Protein AF-A0A846MVL8-F1 (afdb_monomer)

Solvent-accessible surface area (backbone atoms only — not comparable to full-atom values): 6106 Å² total; per-residue (Å²): 111,70,66,59,52,31,61,64,68,64,49,83,48,74,65,46,53,50,50,51,50,50,42,42,52,52,30,52,62,58,46,47,56,54,56,55,50,47,55,54,18,62,74,66,74,42,65,82,68,60,71,67,60,37,52,52,48,40,52,55,33,50,56,51,34,54,50,16,58,73,51,44,67,84,17,42,45,60,32,60,37,33,58,58,48,44,56,54,31,52,54,43,52,52,47,48,52,52,50,55,53,50,58,57,70,70,52,74,79,87,127

Foldseek 3Di:
DVVVVCVLLVPPDPVSVVVVVVLLVVLVVVLVVLVVQVVVCVVVVARPDDLVVLVCQLVVLVVLLVVLVVVRSPSVSVNVSSVSSNVSSVVRNVRVVVVVVVVVVPDPPDD

Secondary structure (DSSP, 8-state):
-HHHHHHHTT--SHHHHHHHHHHHHHHHHHHHHHHHHHHHHHHHTS--S-HHHHHHHHHHHHHHHHHHHHTGGGGHHHHHHHHHHHHHHHHHHHHHHHHHHHHHHHSPPP-

pLDDT: mean 87.89, std 5.92, range [61.38, 96.06]

InterPro domains:
  IPR011499 Lipid A biosynthesis, N-terminal [PF07578] (22-94)
  IPR011499 Lipid A biosynthesis, N-terminal [SM01259] (22-95)

Organism: NCBI:txid189966

Radius of gyration: 19.52 Å; Cα contacts (8 Å, |Δi|>4): 71; chains: 1; bounding box: 36×24×69 Å

Structure (mmCIF, N/CA/C/O backbone):
data_AF-A0A846MVL8-F1
#
_entry.id   AF-A0A846MVL8-F1
#
loop_
_atom_site.group_PDB
_atom_site.id
_atom_site.type_symbol
_atom_site.label_atom_id
_atom_site.label_alt_id
_atom_site.label_comp_id
_atom_site.label_asym_id
_atom_site.label_entity_id
_atom_site.label_seq_id
_atom_site.pdbx_PDB_ins_code
_atom_site.Cartn_x
_atom_site.Cartn_y
_atom_site.Cartn_z
_atom_site.occupancy
_atom_site.B_iso_or_equiv
_atom_site.auth_seq_id
_atom_site.auth_comp_id
_atom_site.auth_asym_id
_atom_site.auth_atom_id
_atom_site.pdbx_PDB_model_num
ATOM 1 N N . MET A 1 1 ? 12.694 14.202 -25.055 1.00 68.62 1 MET A N 1
ATOM 2 C CA . MET A 1 1 ? 11.724 14.018 -23.947 1.00 68.62 1 MET A CA 1
ATOM 3 C C . MET A 1 1 ? 11.137 12.609 -23.970 1.00 68.62 1 MET A C 1
ATOM 5 O O . MET A 1 1 ? 11.269 11.915 -22.973 1.00 68.62 1 MET A O 1
ATOM 9 N N . LEU A 1 2 ? 10.571 12.152 -25.096 1.00 75.75 2 LEU A N 1
ATOM 10 C CA . LEU A 1 2 ? 10.043 10.783 -25.232 1.00 75.75 2 LEU A CA 1
ATOM 11 C C . LEU A 1 2 ? 11.127 9.694 -25.116 1.00 75.75 2 LEU A C 1
ATOM 13 O O . LEU A 1 2 ? 10.899 8.688 -24.455 1.00 75.75 2 LEU A O 1
ATOM 17 N N . ASP A 1 3 ? 12.331 9.929 -25.643 1.00 78.62 3 ASP A N 1
ATOM 18 C CA . ASP A 1 3 ? 13.427 8.943 -25.568 1.00 78.62 3 ASP A CA 1
ATOM 19 C C . ASP A 1 3 ? 13.976 8.758 -24.146 1.00 78.62 3 ASP A C 1
ATOM 21 O O . ASP A 1 3 ? 14.298 7.648 -23.735 1.00 78.62 3 ASP A O 1
ATOM 25 N N . GLN A 1 4 ? 14.020 9.841 -23.361 1.00 79.62 4 GLN A N 1
ATOM 26 C CA . GLN A 1 4 ? 14.405 9.790 -21.945 1.00 79.62 4 GLN A CA 1
ATOM 27 C C . GLN A 1 4 ? 13.377 9.012 -21.122 1.00 79.62 4 GLN A C 1
ATOM 29 O O . GLN A 1 4 ? 13.748 8.249 -20.236 1.00 79.62 4 GLN A O 1
ATOM 34 N N . PHE A 1 5 ? 12.090 9.175 -21.435 1.00 78.69 5 PHE A N 1
ATOM 35 C CA . PHE A 1 5 ? 11.018 8.403 -20.818 1.00 78.69 5 PHE A CA 1
ATOM 36 C C . PHE A 1 5 ? 11.133 6.913 -21.171 1.00 78.69 5 PHE A C 1
ATOM 38 O O . PHE A 1 5 ? 11.080 6.067 -20.282 1.00 78.69 5 PHE A O 1
ATOM 45 N N . ALA A 1 6 ? 11.357 6.586 -22.447 1.00 80.88 6 ALA A N 1
ATOM 46 C CA . ALA A 1 6 ? 11.536 5.206 -22.887 1.00 80.88 6 ALA A CA 1
ATOM 47 C C . ALA A 1 6 ? 12.755 4.543 -22.226 1.00 80.88 6 ALA A C 1
ATOM 49 O O . ALA A 1 6 ? 12.637 3.434 -21.713 1.00 80.88 6 ALA A O 1
ATOM 50 N N . GLN A 1 7 ? 13.894 5.238 -22.144 1.00 79.38 7 GLN A N 1
ATOM 51 C CA . GLN A 1 7 ? 15.076 4.745 -21.431 1.00 79.38 7 GLN A CA 1
ATOM 52 C C . GLN A 1 7 ? 14.838 4.575 -19.928 1.00 79.38 7 GLN A C 1
ATOM 54 O O . GLN A 1 7 ? 15.276 3.581 -19.356 1.00 79.38 7 GLN A O 1
ATOM 59 N N . PHE A 1 8 ? 14.132 5.509 -19.288 1.00 79.56 8 PHE A N 1
ATOM 60 C CA . PHE A 1 8 ? 13.817 5.433 -17.860 1.00 79.56 8 PHE A CA 1
ATOM 61 C C . PHE A 1 8 ? 12.967 4.202 -17.520 1.00 79.56 8 PHE A C 1
ATOM 63 O O . PHE A 1 8 ? 13.217 3.529 -16.523 1.00 79.56 8 PHE A O 1
ATOM 70 N N . PHE A 1 9 ? 11.994 3.878 -18.374 1.00 79.38 9 PHE A N 1
ATOM 71 C CA . PHE A 1 9 ? 11.132 2.707 -18.215 1.00 79.38 9 PHE A CA 1
ATOM 72 C C . PHE A 1 9 ? 11.696 1.422 -18.842 1.00 79.38 9 PHE A C 1
ATOM 74 O O . PHE A 1 9 ? 11.024 0.394 -18.795 1.00 79.38 9 PHE A O 1
ATOM 81 N N . GLY A 1 10 ? 12.900 1.456 -19.425 1.00 78.75 10 GLY A N 1
ATOM 82 C CA . GLY A 1 10 ? 13.483 0.302 -20.118 1.00 78.75 10 GLY A CA 1
ATOM 83 C C . GLY A 1 10 ? 12.626 -0.193 -21.289 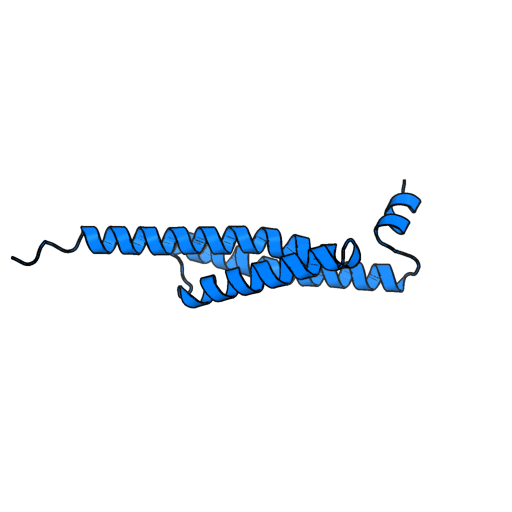1.00 78.75 10 GLY A C 1
ATOM 84 O O . GLY A 1 10 ? 12.583 -1.388 -21.566 1.00 78.75 10 GLY A O 1
ATOM 85 N N . LEU A 1 11 ? 11.897 0.710 -21.948 1.00 83.88 11 LEU A N 1
ATOM 86 C CA . LEU A 1 11 ? 11.025 0.395 -23.075 1.00 83.88 11 LEU A CA 1
ATOM 87 C C . LEU A 1 11 ? 11.878 0.256 -24.338 1.00 83.88 11 LEU A C 1
ATOM 89 O O . LEU A 1 11 ? 12.142 1.236 -25.034 1.00 83.88 11 LEU A O 1
ATOM 93 N N . HIS A 1 12 ? 12.323 -0.966 -24.618 1.00 84.12 12 HIS A N 1
ATOM 94 C CA . HIS A 1 12 ? 13.152 -1.284 -25.783 1.00 84.12 12 HIS A CA 1
ATOM 95 C C . HIS A 1 12 ? 12.345 -1.936 -26.911 1.00 84.12 12 HIS A C 1
ATOM 97 O O . HIS A 1 12 ? 12.789 -1.978 -28.058 1.00 84.12 12 HIS A O 1
ATOM 103 N N . SER A 1 13 ? 11.150 -2.433 -26.594 1.00 88.31 13 SER A N 1
ATOM 104 C CA . SER A 1 13 ? 10.280 -3.158 -27.508 1.00 88.31 13 SER A CA 1
ATOM 105 C C . SER A 1 13 ? 8.797 -2.869 -27.248 1.00 88.31 13 SER A C 1
ATOM 107 O O . SER A 1 13 ? 8.397 -2.411 -26.176 1.00 88.31 13 SER A O 1
ATOM 109 N N . GLY A 1 14 ? 7.942 -3.205 -28.220 1.00 87.50 14 GLY A N 1
ATOM 110 C CA . GLY A 1 14 ? 6.488 -3.165 -28.025 1.00 87.50 14 GLY A CA 1
ATOM 111 C C . GLY A 1 14 ? 5.993 -4.130 -26.937 1.00 87.50 14 GLY A C 1
ATOM 112 O O . GLY A 1 14 ? 4.965 -3.874 -26.313 1.00 87.50 14 GLY A O 1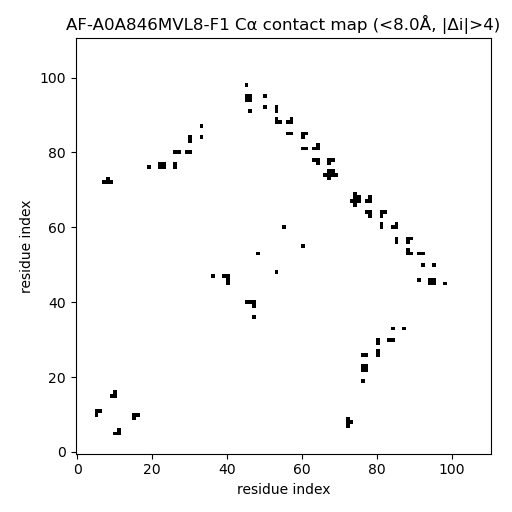
ATOM 113 N N . ALA A 1 15 ? 6.739 -5.207 -26.663 1.00 89.00 15 ALA A N 1
ATOM 114 C CA . ALA A 1 15 ? 6.422 -6.137 -25.584 1.00 89.00 15 ALA A CA 1
ATOM 115 C C . ALA A 1 15 ? 6.571 -5.476 -24.204 1.00 89.00 15 ALA A C 1
ATOM 117 O O . ALA A 1 15 ? 5.732 -5.697 -23.333 1.00 89.00 15 ALA A O 1
ATOM 118 N N . ASP A 1 16 ? 7.572 -4.611 -24.021 1.00 86.25 16 ASP A N 1
ATOM 119 C CA . ASP A 1 16 ? 7.790 -3.899 -22.755 1.00 86.25 16 ASP A CA 1
ATOM 120 C C . ASP A 1 16 ? 6.631 -2.941 -22.451 1.00 86.25 16 ASP A C 1
ATOM 122 O O . ASP A 1 16 ? 6.137 -2.882 -21.325 1.00 86.25 16 ASP A O 1
ATOM 126 N N . VAL A 1 17 ? 6.119 -2.253 -23.479 1.00 87.75 17 VAL A N 1
ATOM 127 C CA . VAL A 1 17 ? 4.943 -1.374 -23.363 1.00 87.75 17 VAL A CA 1
ATOM 128 C C . VAL A 1 17 ? 3.693 -2.169 -22.975 1.00 87.75 17 VAL A C 1
ATOM 130 O O . VAL A 1 17 ? 2.909 -1.727 -22.128 1.00 87.75 17 VAL A O 1
ATOM 133 N N . LEU A 1 18 ? 3.510 -3.356 -23.562 1.00 91.75 18 LEU A N 1
ATOM 134 C CA . LEU A 1 18 ? 2.398 -4.246 -23.237 1.00 91.75 18 LEU A CA 1
ATOM 135 C C . LEU A 1 18 ? 2.461 -4.701 -21.772 1.00 91.75 18 LEU A C 1
ATOM 137 O O . LEU A 1 18 ? 1.469 -4.577 -21.054 1.00 91.75 18 LEU A O 1
ATOM 141 N N . TRP A 1 19 ? 3.620 -5.169 -21.303 1.00 88.19 19 TRP A N 1
ATOM 142 C CA . TRP A 1 19 ? 3.795 -5.611 -19.917 1.00 88.19 19 TRP A CA 1
ATOM 143 C C . TRP A 1 19 ? 3.661 -4.473 -18.908 1.00 88.19 19 TRP A C 1
ATOM 145 O O . TRP A 1 19 ? 3.027 -4.661 -17.869 1.00 88.19 19 TRP A O 1
ATOM 155 N N . LEU A 1 20 ? 4.170 -3.280 -19.226 1.00 87.12 20 LEU A N 1
ATOM 156 C CA . LEU A 1 20 ? 3.986 -2.093 -18.392 1.00 87.12 20 LEU A CA 1
ATOM 157 C C . LEU A 1 20 ? 2.494 -1.742 -18.257 1.00 87.12 20 LEU A C 1
ATOM 159 O O . LEU A 1 20 ? 2.005 -1.508 -17.151 1.00 87.12 20 LEU A O 1
ATOM 163 N N . THR A 1 21 ? 1.754 -1.782 -19.368 1.00 89.94 21 THR A N 1
ATOM 164 C CA . THR A 1 21 ? 0.304 -1.532 -19.400 1.00 89.94 21 THR A CA 1
ATOM 165 C C . THR A 1 21 ? -0.464 -2.574 -18.590 1.00 89.94 21 THR A C 1
ATOM 167 O O . THR A 1 21 ? -1.324 -2.215 -17.787 1.00 89.94 21 THR A O 1
ATOM 170 N N . ILE A 1 22 ? -0.129 -3.860 -18.740 1.00 92.38 22 ILE A N 1
ATOM 171 C CA . ILE A 1 22 ? -0.717 -4.946 -17.944 1.00 92.38 22 ILE A CA 1
ATOM 172 C C . ILE A 1 22 ? -0.412 -4.747 -16.454 1.00 92.38 22 ILE A C 1
ATOM 174 O O . ILE A 1 22 ? -1.313 -4.888 -15.628 1.00 92.38 22 ILE A O 1
ATOM 178 N N . GLY A 1 23 ? 0.821 -4.373 -16.100 1.00 89.19 23 GLY A N 1
ATOM 179 C CA . GLY A 1 23 ? 1.229 -4.112 -14.719 1.00 89.19 23 GLY A CA 1
ATOM 180 C C . GLY A 1 23 ? 0.424 -2.985 -14.072 1.00 89.19 23 GLY A C 1
ATOM 181 O O . GLY A 1 23 ? -0.117 -3.159 -12.978 1.00 89.19 23 GLY A O 1
ATOM 182 N N . PHE A 1 24 ? 0.277 -1.853 -14.766 1.00 90.56 24 PHE A N 1
ATOM 183 C CA . PHE A 1 24 ? -0.538 -0.734 -14.287 1.00 90.56 24 PHE A CA 1
ATOM 184 C C . PHE A 1 24 ? -2.034 -1.056 -14.258 1.00 90.56 24 PHE A C 1
ATOM 186 O O . PHE A 1 24 ? -2.703 -0.718 -13.283 1.00 90.56 24 PHE A O 1
ATOM 193 N N . GLY A 1 25 ? -2.562 -1.744 -15.273 1.00 94.81 25 GLY A N 1
ATOM 194 C CA . GLY A 1 25 ? -3.963 -2.169 -15.308 1.00 94.81 25 GLY A CA 1
ATOM 195 C C . GLY A 1 25 ? -4.300 -3.143 -14.177 1.00 94.81 25 GLY A C 1
ATOM 196 O O . GLY A 1 25 ? -5.303 -2.975 -13.480 1.00 94.81 25 GLY A O 1
ATOM 197 N N . GLY A 1 26 ? -3.417 -4.113 -13.930 1.00 91.94 26 GLY A N 1
ATOM 198 C CA . GLY A 1 26 ? -3.507 -5.021 -12.793 1.00 91.94 26 GLY A CA 1
ATOM 199 C C . GLY A 1 26 ? -3.496 -4.266 -11.468 1.00 91.94 26 GLY A C 1
ATOM 200 O O . GLY A 1 26 ? -4.354 -4.509 -10.622 1.00 91.94 26 GLY A O 1
ATOM 201 N N . GLN A 1 27 ? -2.591 -3.299 -11.301 1.00 90.94 27 GLN A N 1
ATOM 202 C CA . GLN A 1 27 ? -2.524 -2.506 -10.074 1.00 90.94 27 GLN A CA 1
ATOM 203 C C . GLN A 1 27 ? -3.724 -1.592 -9.864 1.00 90.94 27 GLN A C 1
ATOM 205 O O . GLN A 1 27 ? -4.227 -1.503 -8.747 1.00 90.94 27 GLN A O 1
ATOM 210 N N . PHE A 1 28 ? -4.261 -0.994 -10.924 1.00 92.31 28 PHE A N 1
ATOM 211 C CA . PHE A 1 28 ? -5.503 -0.232 -10.850 1.00 92.31 28 PHE A CA 1
ATOM 212 C C . PHE A 1 28 ? -6.673 -1.104 -10.375 1.00 92.31 28 PHE A C 1
ATOM 214 O O . PHE A 1 28 ? -7.377 -0.752 -9.424 1.00 92.31 28 PHE A O 1
ATOM 221 N N . LEU A 1 29 ? -6.847 -2.284 -10.979 1.00 94.12 29 LEU A N 1
ATOM 222 C CA . LEU A 1 29 ? -7.889 -3.219 -10.565 1.00 94.12 29 LEU A CA 1
ATOM 223 C C . LEU A 1 29 ? -7.658 -3.713 -9.132 1.00 94.12 29 LEU A C 1
ATOM 225 O O . LEU A 1 29 ? -8.614 -3.852 -8.369 1.00 94.12 29 LEU A O 1
ATOM 229 N N . PHE A 1 30 ? -6.406 -3.940 -8.727 1.00 89.38 30 PHE A N 1
ATOM 230 C CA . PHE A 1 30 ? -6.097 -4.333 -7.357 1.00 89.38 30 PHE A CA 1
ATOM 231 C C . PHE A 1 30 ? -6.422 -3.229 -6.344 1.00 89.38 30 PHE A C 1
ATOM 233 O O . PHE A 1 30 ? -7.059 -3.512 -5.325 1.00 89.38 30 PHE A O 1
ATOM 240 N N . ALA A 1 31 ? -6.060 -1.985 -6.659 1.00 89.31 31 ALA A N 1
ATOM 241 C CA . ALA A 1 31 ? -6.333 -0.809 -5.845 1.00 89.31 31 ALA A CA 1
ATOM 242 C C . ALA A 1 31 ? -7.836 -0.514 -5.718 1.00 89.31 31 ALA A C 1
ATOM 244 O O . ALA A 1 31 ? -8.282 -0.091 -4.651 1.00 89.31 31 ALA A O 1
ATOM 245 N N . SER A 1 32 ? -8.636 -0.802 -6.755 1.00 91.81 32 SER A N 1
ATOM 246 C CA . SER A 1 32 ? -10.101 -0.625 -6.750 1.00 91.81 32 SER A CA 1
ATOM 247 C C . SER A 1 32 ? -10.781 -1.267 -5.531 1.00 91.81 32 SER A C 1
ATOM 249 O O . SER A 1 32 ? -11.731 -0.713 -4.976 1.00 91.81 32 SER A O 1
ATOM 251 N N . ARG A 1 33 ? -10.242 -2.391 -5.037 1.00 89.81 33 ARG A N 1
ATOM 252 C CA . ARG A 1 33 ? -10.780 -3.098 -3.865 1.00 89.81 33 ARG A CA 1
ATOM 253 C C . ARG A 1 33 ? -10.709 -2.255 -2.596 1.00 89.81 33 ARG A C 1
ATOM 255 O O . ARG A 1 33 ? -11.594 -2.370 -1.753 1.00 89.81 33 ARG A O 1
ATOM 262 N N . PHE A 1 34 ? -9.712 -1.380 -2.476 1.00 89.25 34 PHE A N 1
ATOM 263 C CA . PHE A 1 34 ? -9.621 -0.446 -1.357 1.00 89.25 34 PHE A CA 1
ATOM 264 C C . PHE A 1 34 ? -10.666 0.655 -1.455 1.00 89.25 34 PHE A C 1
ATOM 266 O O . PHE A 1 34 ? -11.288 0.965 -0.447 1.00 89.25 34 PHE A O 1
ATOM 273 N N . PHE A 1 35 ? -10.938 1.187 -2.648 1.00 90.50 35 PHE A N 1
ATOM 274 C CA . PHE A 1 35 ? -12.007 2.173 -2.837 1.00 90.50 35 PHE A CA 1
ATOM 275 C C . PHE A 1 35 ? -13.378 1.596 -2.477 1.00 90.50 35 PHE A C 1
ATOM 277 O O . PHE A 1 35 ? -14.138 2.219 -1.738 1.00 90.50 35 PHE A O 1
ATOM 284 N N . VAL A 1 36 ? -13.665 0.373 -2.930 1.00 91.19 36 VAL A N 1
ATOM 285 C CA . VAL A 1 36 ? -14.899 -0.338 -2.567 1.00 91.19 36 VAL A CA 1
ATOM 286 C C . VAL A 1 36 ? -14.972 -0.541 -1.051 1.00 91.19 36 VAL A C 1
ATOM 288 O O . VAL A 1 36 ? -15.985 -0.228 -0.428 1.00 91.19 36 VAL A O 1
ATOM 291 N N . GLN A 1 37 ? -13.891 -1.012 -0.427 1.00 90.06 37 GLN A N 1
ATOM 292 C CA . GLN A 1 37 ? -13.841 -1.221 1.021 1.00 90.06 37 GLN A CA 1
ATOM 293 C C . GLN A 1 37 ? -14.026 0.077 1.818 1.00 90.06 37 GLN A C 1
ATOM 295 O O . GLN A 1 37 ? -14.731 0.068 2.833 1.00 90.06 37 GLN A O 1
ATOM 300 N N . LEU A 1 38 ? -13.412 1.176 1.372 1.00 88.62 38 LEU A N 1
ATOM 301 C CA . LEU A 1 38 ? -13.542 2.495 1.983 1.00 88.62 38 LEU A CA 1
ATOM 302 C C . LEU A 1 38 ? -14.992 2.961 1.928 1.00 88.62 38 LEU A C 1
ATOM 304 O O . LEU A 1 38 ? -15.544 3.291 2.974 1.00 88.62 38 LEU A O 1
ATOM 308 N N . PHE A 1 39 ? -15.632 2.873 0.759 1.00 91.19 39 PHE A N 1
ATOM 309 C CA . PHE A 1 39 ? -17.042 3.220 0.587 1.00 91.19 39 PHE A CA 1
ATOM 310 C C . PHE A 1 39 ? -17.950 2.452 1.560 1.00 91.19 39 PHE A C 1
ATOM 312 O O . PHE A 1 39 ? -18.774 3.046 2.257 1.00 91.19 39 PHE A O 1
ATOM 319 N N . TYR A 1 40 ? -17.768 1.133 1.678 1.00 89.81 40 TYR A N 1
ATOM 320 C CA . TYR A 1 40 ? -18.563 0.328 2.611 1.00 89.81 40 TYR A CA 1
ATOM 321 C C . TYR A 1 40 ? -18.252 0.620 4.084 1.00 89.81 40 TYR A C 1
ATOM 323 O O . TYR A 1 40 ? -19.164 0.602 4.908 1.00 89.81 40 TYR A O 1
ATOM 331 N N . SER A 1 41 ? -16.999 0.917 4.431 1.00 85.94 41 SER A N 1
ATOM 332 C CA . SER A 1 41 ? -16.622 1.240 5.816 1.00 85.94 41 SER A CA 1
ATOM 333 C C . SER A 1 41 ? -17.103 2.617 6.245 1.00 85.94 41 SER A C 1
ATOM 335 O O . SER A 1 41 ? -17.518 2.791 7.387 1.00 85.94 41 SER A O 1
ATOM 337 N N . GLU A 1 42 ? -17.095 3.590 5.335 1.00 88.12 42 GLU A N 1
ATOM 338 C CA . GLU A 1 42 ? -17.685 4.906 5.572 1.00 88.12 42 GLU A CA 1
ATOM 339 C C . GLU A 1 42 ? -19.194 4.801 5.755 1.00 88.12 42 GLU A C 1
ATOM 341 O O . GLU A 1 42 ? -19.726 5.333 6.727 1.00 88.12 42 GLU A O 1
ATOM 346 N N . ARG A 1 43 ? -19.873 4.021 4.907 1.00 89.75 43 ARG A N 1
ATOM 347 C CA . ARG A 1 43 ? -21.308 3.759 5.057 1.00 89.75 43 ARG A CA 1
ATOM 348 C C . ARG A 1 43 ? -21.651 3.041 6.368 1.00 89.75 43 ARG A C 1
ATOM 350 O O . ARG A 1 43 ? -22.705 3.303 6.938 1.00 89.75 43 ARG A O 1
ATOM 357 N N . ALA A 1 44 ? -20.794 2.135 6.839 1.00 86.38 44 ALA A N 1
ATOM 358 C CA . ALA A 1 44 ? -20.991 1.405 8.092 1.00 86.38 44 ALA A CA 1
ATOM 359 C C . ALA A 1 44 ? -20.525 2.177 9.342 1.00 86.38 44 ALA A C 1
ATOM 361 O O . ALA A 1 44 ? -20.804 1.742 10.458 1.00 86.38 44 ALA A O 1
ATOM 362 N N . GLY A 1 45 ? -19.775 3.273 9.173 1.00 82.44 45 GLY A N 1
ATOM 363 C CA . GLY A 1 45 ? -19.147 4.021 10.265 1.00 82.44 45 GLY A CA 1
ATOM 364 C C . GLY A 1 45 ? -18.066 3.248 11.034 1.00 82.44 45 GLY A C 1
ATOM 365 O O . GLY A 1 45 ? -17.623 3.721 12.078 1.00 82.44 45 GLY A O 1
ATOM 366 N N . LYS A 1 46 ? -17.652 2.074 10.538 1.00 82.88 46 LYS A N 1
ATOM 367 C CA . LYS A 1 46 ? -16.683 1.180 11.180 1.00 82.88 46 LYS A CA 1
ATOM 368 C C . LYS A 1 46 ? -15.862 0.395 10.171 1.00 82.88 46 LYS A C 1
ATOM 370 O O . LYS A 1 46 ? -16.270 0.239 9.019 1.00 82.88 46 LYS A O 1
ATOM 375 N N . SER A 1 47 ? -14.721 -0.144 10.598 1.00 84.31 47 SER A N 1
ATOM 376 C CA . SER A 1 47 ? -13.974 -1.071 9.739 1.00 84.31 47 SER A CA 1
ATOM 377 C C . SER A 1 47 ? -14.754 -2.376 9.564 1.00 84.31 47 SER A C 1
ATOM 379 O O . SER A 1 47 ? -15.087 -3.052 10.535 1.00 84.31 47 SER A O 1
ATOM 381 N N . VAL A 1 48 ? -15.056 -2.731 8.313 1.00 86.06 48 VAL A N 1
ATOM 382 C CA . VAL A 1 48 ? -15.849 -3.931 7.982 1.00 86.06 48 VAL A CA 1
ATOM 383 C C . VAL A 1 48 ? -15.016 -5.220 8.065 1.00 86.06 48 VAL A C 1
ATOM 385 O O . VAL A 1 48 ? -15.560 -6.293 8.310 1.00 86.06 48 VAL A O 1
ATOM 388 N N . MET A 1 49 ? -13.695 -5.129 7.883 1.00 89.88 49 MET A N 1
ATOM 389 C CA . MET A 1 49 ? -12.794 -6.288 7.824 1.00 89.88 49 MET A CA 1
ATOM 390 C C . MET A 1 49 ? -12.157 -6.603 9.188 1.00 89.88 49 MET A C 1
ATOM 392 O O . MET A 1 49 ? -11.883 -5.683 9.964 1.00 89.88 49 MET A O 1
ATOM 396 N N . PRO A 1 50 ? -11.853 -7.884 9.483 1.00 90.12 50 PRO A N 1
ATOM 397 C CA . PRO A 1 50 ? -11.250 -8.287 10.751 1.00 90.12 50 PRO A CA 1
ATOM 398 C C . PRO A 1 50 ? -9.835 -7.721 10.927 1.00 90.12 50 PRO A C 1
ATOM 400 O O . PRO A 1 50 ? -9.089 -7.563 9.965 1.00 90.12 50 PRO A O 1
ATOM 403 N N . ILE A 1 51 ? -9.412 -7.496 12.176 1.00 92.88 51 ILE A N 1
ATOM 404 C CA . ILE A 1 51 ? -8.089 -6.918 12.487 1.00 92.88 51 ILE A CA 1
ATOM 405 C C . ILE A 1 51 ? -6.916 -7.708 11.877 1.00 92.88 51 ILE A C 1
ATOM 407 O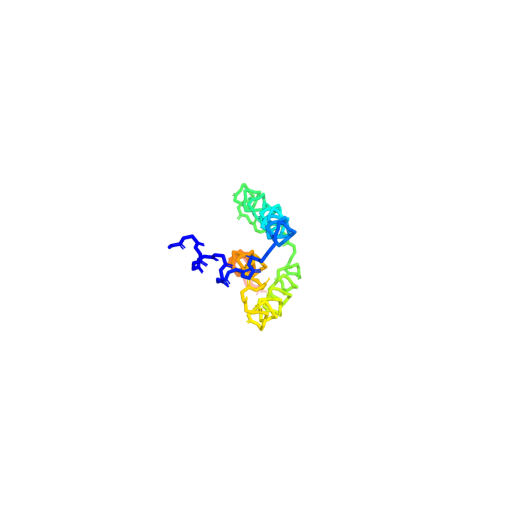 O . ILE A 1 51 ? -5.946 -7.111 11.416 1.00 92.88 51 ILE A O 1
ATOM 411 N N . ALA A 1 52 ? -7.027 -9.040 11.812 1.00 93.62 52 ALA A N 1
ATOM 412 C CA . ALA A 1 52 ? -6.006 -9.901 11.220 1.00 93.62 52 ALA A CA 1
ATOM 413 C C . ALA A 1 52 ? -5.769 -9.582 9.735 1.00 93.62 52 ALA A C 1
ATOM 415 O O . ALA A 1 52 ? -4.620 -9.531 9.302 1.00 93.62 52 ALA A O 1
ATOM 416 N N . PHE A 1 53 ? -6.834 -9.288 8.977 1.00 92.94 53 PHE A N 1
ATOM 417 C CA . PHE A 1 53 ? -6.733 -8.895 7.569 1.00 92.94 53 PHE A CA 1
ATOM 418 C C . PHE A 1 53 ? -5.824 -7.674 7.404 1.00 92.94 53 PHE A C 1
ATOM 420 O O . PHE A 1 53 ? -4.970 -7.652 6.520 1.00 92.94 53 PHE A O 1
ATOM 427 N N . TRP A 1 54 ? -5.950 -6.687 8.293 1.00 93.56 54 TRP A N 1
ATOM 428 C CA . TRP A 1 54 ? -5.147 -5.469 8.237 1.00 93.56 54 TRP A CA 1
ATOM 429 C C . TRP A 1 54 ? -3.685 -5.688 8.619 1.00 93.56 54 TRP A C 1
ATOM 431 O O . TRP A 1 54 ? -2.815 -5.087 7.996 1.00 93.56 54 TRP A O 1
ATOM 441 N N . TYR A 1 55 ? -3.390 -6.573 9.576 1.00 93.44 55 TYR A N 1
ATOM 442 C CA . TYR A 1 55 ? -2.003 -6.924 9.897 1.00 93.44 55 TYR A CA 1
ATOM 443 C C . TYR A 1 55 ? -1.308 -7.651 8.749 1.00 93.44 55 TYR A C 1
ATOM 445 O O . TYR A 1 55 ? -0.198 -7.271 8.379 1.00 93.44 55 TYR A O 1
ATOM 453 N N . PHE A 1 56 ? -1.964 -8.644 8.141 1.00 95.38 56 PHE A N 1
ATOM 454 C CA . PHE A 1 56 ? -1.412 -9.325 6.968 1.00 95.38 56 PHE A CA 1
ATOM 455 C C . PHE A 1 56 ? -1.261 -8.374 5.780 1.00 95.38 56 PHE A C 1
ATOM 457 O O . PHE A 1 56 ? -0.241 -8.417 5.094 1.00 95.38 56 PHE A O 1
ATOM 464 N N . SER A 1 57 ? -2.225 -7.472 5.576 1.00 92.94 57 SER A N 1
ATOM 465 C CA . SER A 1 57 ? -2.155 -6.455 4.523 1.00 92.94 57 SER A CA 1
ATOM 466 C C . SER A 1 57 ? -0.999 -5.482 4.746 1.00 92.94 57 SER A C 1
ATOM 468 O O . SER A 1 57 ? -0.279 -5.177 3.804 1.00 92.94 57 SER A O 1
ATOM 470 N N . LEU A 1 58 ? -0.768 -5.032 5.983 1.00 94.06 58 LEU A N 1
ATOM 471 C CA . LEU A 1 58 ? 0.348 -4.147 6.313 1.00 94.06 58 LEU A CA 1
ATOM 472 C C . LEU A 1 58 ? 1.697 -4.862 6.181 1.00 94.06 58 LEU A C 1
ATOM 474 O O . LEU A 1 58 ? 2.606 -4.328 5.554 1.00 94.06 58 LEU A O 1
ATOM 478 N N . GLY A 1 59 ? 1.821 -6.079 6.717 1.00 96.06 59 GLY A N 1
ATOM 479 C CA . GLY A 1 59 ? 3.052 -6.869 6.647 1.00 96.06 59 GLY A CA 1
ATOM 480 C C . GLY A 1 59 ? 3.422 -7.253 5.214 1.00 96.06 59 GLY A C 1
ATOM 481 O O . GLY A 1 59 ? 4.509 -6.918 4.746 1.00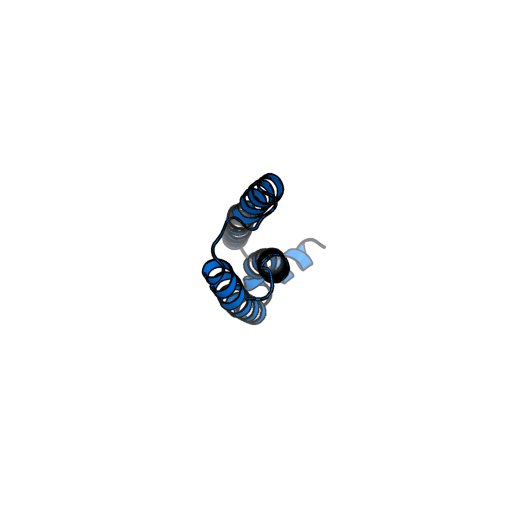 96.06 59 GLY A O 1
ATOM 482 N N . GLY A 1 60 ? 2.499 -7.887 4.484 1.00 94.00 60 GLY A N 1
ATOM 483 C CA . GLY A 1 60 ? 2.686 -8.191 3.061 1.00 94.00 60 GLY A CA 1
ATOM 484 C C . GLY A 1 60 ? 2.860 -6.918 2.230 1.00 94.00 60 GLY A C 1
ATOM 485 O O . GLY A 1 60 ? 3.719 -6.860 1.353 1.00 94.00 60 GLY A O 1
ATOM 486 N N . GLY A 1 61 ? 2.115 -5.871 2.592 1.00 92.88 61 GLY A N 1
ATOM 487 C CA . GLY A 1 61 ? 2.276 -4.481 2.178 1.00 92.88 61 GLY A CA 1
ATOM 488 C C . GLY A 1 61 ? 3.731 -4.042 2.109 1.00 92.88 61 GLY A C 1
ATOM 489 O O . GLY A 1 61 ? 4.277 -3.782 1.041 1.00 92.88 61 GLY A O 1
ATOM 490 N N . LEU A 1 62 ? 4.361 -4.001 3.278 1.00 95.12 62 LEU A N 1
ATOM 491 C CA . LEU A 1 62 ? 5.727 -3.532 3.472 1.00 95.12 62 LEU A CA 1
ATOM 492 C C . LEU A 1 62 ? 6.758 -4.427 2.787 1.00 95.12 62 LEU A C 1
ATOM 494 O O . LEU A 1 62 ? 7.625 -3.906 2.092 1.00 95.12 62 LEU A O 1
ATOM 498 N N . ILE A 1 63 ? 6.650 -5.752 2.935 1.00 95.75 63 ILE A N 1
ATOM 499 C CA . ILE A 1 63 ? 7.588 -6.709 2.320 1.00 95.75 63 ILE A CA 1
ATOM 500 C C . ILE A 1 63 ? 7.655 -6.485 0.813 1.00 95.75 63 ILE A C 1
ATOM 502 O O . ILE A 1 63 ? 8.727 -6.408 0.216 1.00 95.75 63 ILE A O 1
ATOM 506 N N . THR A 1 64 ? 6.491 -6.356 0.193 1.00 92.75 64 THR A N 1
ATOM 507 C CA . THR A 1 64 ? 6.408 -6.266 -1.255 1.00 92.75 64 THR A CA 1
ATOM 508 C C . THR A 1 64 ? 6.734 -4.857 -1.768 1.00 92.75 64 THR A C 1
ATOM 510 O O . THR A 1 64 ? 7.315 -4.732 -2.842 1.00 92.75 64 THR A O 1
ATOM 513 N N . THR A 1 65 ? 6.479 -3.799 -0.988 1.00 93.50 65 THR A N 1
ATOM 514 C CA . THR A 1 65 ? 7.019 -2.450 -1.250 1.00 93.50 65 THR A CA 1
ATOM 515 C C . THR A 1 65 ? 8.546 -2.456 -1.231 1.00 93.50 65 THR A C 1
ATOM 517 O O . THR A 1 65 ? 9.165 -1.940 -2.156 1.00 93.50 65 THR A O 1
ATOM 520 N N . ILE A 1 66 ? 9.168 -3.070 -0.218 1.00 95.06 66 ILE A N 1
ATOM 521 C CA . ILE A 1 66 ? 10.632 -3.202 -0.125 1.00 95.06 66 ILE A CA 1
ATOM 522 C C . ILE A 1 66 ? 11.171 -3.967 -1.336 1.00 95.06 66 ILE A C 1
ATOM 524 O O . ILE A 1 66 ? 12.153 -3.550 -1.948 1.00 95.06 66 ILE A O 1
ATOM 528 N N . TYR A 1 67 ? 10.501 -5.053 -1.719 1.00 94.12 67 TYR A N 1
ATOM 529 C CA . TYR A 1 67 ? 10.866 -5.814 -2.907 1.00 94.12 67 TYR A CA 1
ATOM 530 C C . TYR A 1 67 ? 10.757 -4.980 -4.193 1.00 94.12 67 TYR A C 1
ATOM 532 O O . TYR A 1 67 ? 11.673 -4.986 -5.010 1.00 94.12 67 TYR A O 1
ATOM 540 N N . ALA A 1 68 ? 9.691 -4.199 -4.364 1.00 92.56 68 ALA A N 1
ATOM 541 C CA . ALA A 1 68 ? 9.540 -3.329 -5.526 1.00 92.56 68 ALA A CA 1
ATOM 542 C C . ALA A 1 68 ? 10.585 -2.205 -5.576 1.00 92.56 68 ALA A C 1
ATOM 544 O O . ALA A 1 68 ? 11.062 -1.879 -6.658 1.00 92.56 68 ALA A O 1
ATOM 545 N N . LEU A 1 69 ? 10.992 -1.660 -4.424 1.00 92.75 69 LEU A N 1
ATOM 546 C CA . LEU A 1 6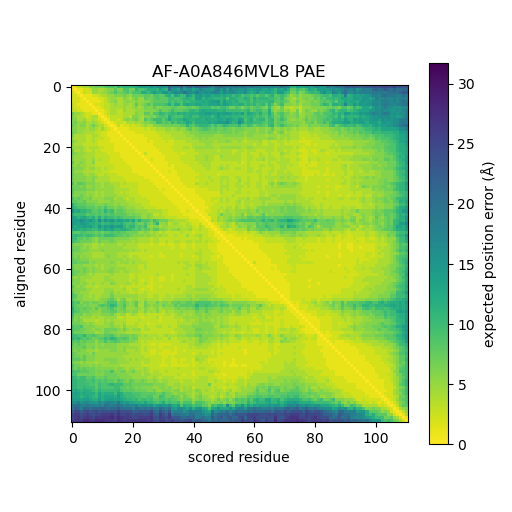9 ? 12.115 -0.720 -4.343 1.00 92.75 69 LEU A CA 1
ATOM 547 C C . LEU A 1 69 ? 13.429 -1.373 -4.786 1.00 92.75 69 LEU A C 1
ATOM 549 O O . LEU A 1 69 ? 14.199 -0.755 -5.515 1.00 92.75 69 LEU A O 1
ATOM 553 N N . HIS A 1 70 ? 13.666 -2.629 -4.395 1.00 93.00 70 HIS A N 1
ATOM 554 C CA . HIS A 1 70 ? 14.826 -3.396 -4.852 1.00 93.00 70 HIS A CA 1
ATOM 555 C C . HIS A 1 70 ? 14.822 -3.616 -6.376 1.00 93.00 70 HIS A C 1
ATOM 557 O O . HIS A 1 70 ? 15.878 -3.556 -7.000 1.00 93.00 70 HIS A O 1
ATOM 563 N N . LEU A 1 71 ? 13.646 -3.807 -6.984 1.00 88.38 71 LEU A N 1
ATOM 564 C CA . LEU A 1 71 ? 13.489 -3.942 -8.439 1.00 88.38 71 LEU A CA 1
ATOM 565 C C . LEU A 1 71 ? 13.653 -2.621 -9.217 1.00 88.38 71 LEU A C 1
ATOM 567 O O . LEU A 1 71 ? 13.671 -2.642 -10.450 1.00 88.38 71 LEU A O 1
ATOM 571 N N . GLY A 1 72 ? 13.755 -1.474 -8.538 1.00 86.94 72 GLY A N 1
ATOM 572 C CA . GLY A 1 72 ? 13.912 -0.167 -9.175 1.00 86.94 72 GLY A CA 1
ATOM 573 C C . GLY A 1 72 ? 12.754 0.172 -10.120 1.00 86.94 72 GLY A C 1
ATOM 574 O O . GLY A 1 72 ? 11.582 0.029 -9.767 1.00 86.94 72 GLY A O 1
ATOM 575 N N . HIS A 1 73 ? 13.072 0.620 -11.339 1.00 81.12 73 HIS A N 1
ATOM 576 C CA . HIS A 1 73 ? 12.072 1.061 -12.322 1.00 81.12 73 HIS A CA 1
ATOM 577 C C . HIS A 1 73 ? 11.080 -0.047 -12.715 1.00 81.12 73 HIS A C 1
ATOM 579 O O . HIS A 1 73 ? 9.889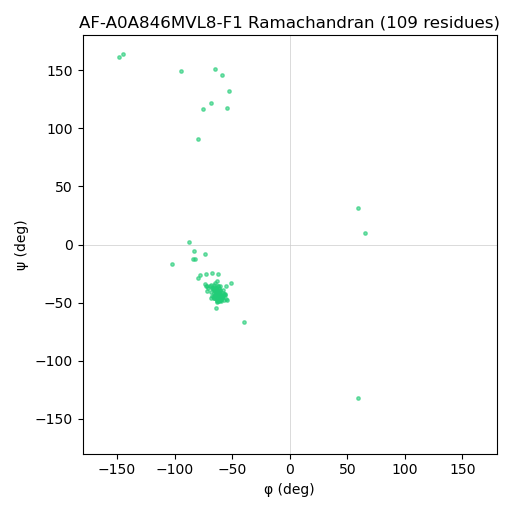 0.224 -12.866 1.00 81.12 73 HIS A O 1
ATOM 585 N N . SER A 1 74 ? 11.530 -1.304 -12.795 1.00 79.62 74 SER A N 1
ATOM 586 C CA . SER A 1 74 ? 10.674 -2.452 -13.133 1.00 79.62 74 SER A CA 1
ATOM 587 C C . SER A 1 74 ? 9.631 -2.756 -12.052 1.00 79.62 74 SER A C 1
ATOM 589 O O . SER A 1 74 ? 8.581 -3.328 -12.337 1.00 79.62 74 SER A O 1
ATOM 591 N N . GLY A 1 75 ? 9.897 -2.356 -10.804 1.00 83.81 75 GLY A N 1
ATOM 592 C CA . GLY A 1 75 ? 8.972 -2.497 -9.681 1.00 83.81 75 GLY A CA 1
ATOM 593 C C . GLY A 1 75 ? 7.926 -1.385 -9.587 1.00 83.81 75 GLY A C 1
ATOM 594 O O . GLY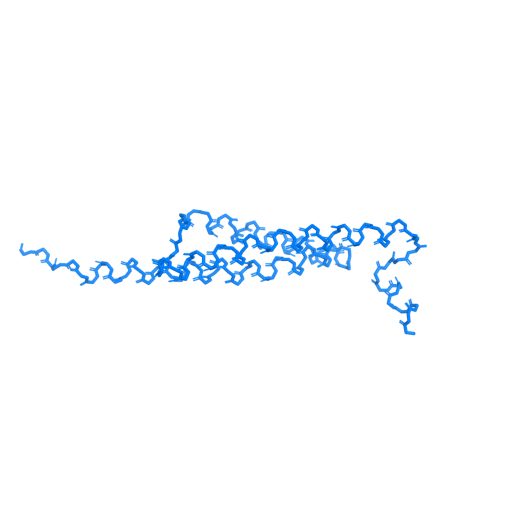 A 1 75 ? 7.038 -1.470 -8.737 1.00 83.81 75 GLY A O 1
ATOM 595 N N . LEU A 1 76 ? 7.993 -0.346 -10.430 1.00 86.56 76 LEU A N 1
ATOM 596 C CA . LEU A 1 76 ? 7.211 0.879 -10.241 1.00 86.56 76 LEU A CA 1
ATOM 597 C C . LEU A 1 76 ? 5.688 0.668 -10.208 1.00 86.56 76 LEU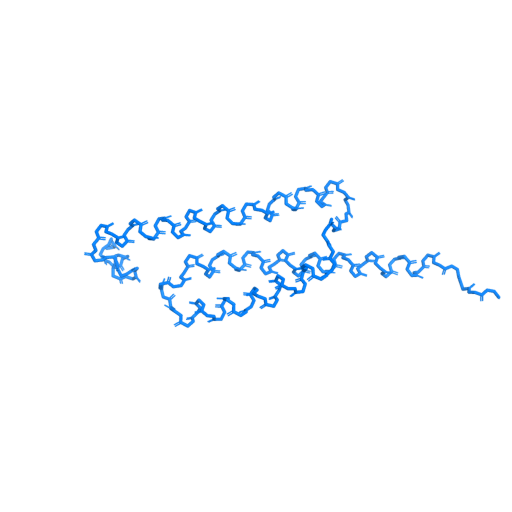 A C 1
ATOM 599 O O . LEU A 1 76 ? 5.063 1.214 -9.295 1.00 86.56 76 LEU A O 1
ATOM 603 N N . PRO A 1 77 ? 5.062 -0.128 -11.104 1.00 86.50 77 PRO A N 1
ATOM 604 C CA . PRO A 1 77 ? 3.620 -0.354 -11.024 1.00 86.50 77 PRO A CA 1
ATOM 605 C C . PRO A 1 77 ? 3.229 -0.929 -9.660 1.00 86.50 77 PRO A C 1
ATOM 607 O O . PRO A 1 77 ? 2.280 -0.475 -9.021 1.00 86.50 77 PRO A O 1
ATOM 610 N N . PHE A 1 78 ? 4.018 -1.890 -9.178 1.00 87.81 78 PHE A N 1
ATOM 611 C CA . PHE A 1 78 ? 3.786 -2.552 -7.907 1.00 87.81 78 PHE A CA 1
ATOM 612 C C . PHE A 1 78 ? 3.980 -1.606 -6.716 1.00 87.81 78 PHE A C 1
ATOM 614 O O . PHE A 1 78 ? 3.134 -1.551 -5.824 1.00 87.81 78 PHE A O 1
ATOM 621 N N . LEU A 1 79 ? 5.050 -0.810 -6.738 1.00 89.94 79 LEU A N 1
ATOM 622 C CA . LEU A 1 79 ? 5.328 0.203 -5.726 1.00 89.94 79 LEU A CA 1
ATOM 623 C C . LEU A 1 79 ? 4.172 1.206 -5.604 1.00 89.94 79 LEU A C 1
ATOM 625 O O . LEU A 1 79 ? 3.696 1.470 -4.500 1.00 89.94 79 LEU A O 1
ATOM 629 N N . MET A 1 80 ? 3.686 1.725 -6.735 1.00 87.94 80 MET A N 1
ATOM 630 C CA . MET A 1 80 ? 2.589 2.696 -6.764 1.00 87.94 80 MET A CA 1
ATOM 631 C C . MET A 1 80 ? 1.295 2.126 -6.176 1.00 87.94 80 MET A C 1
ATOM 633 O O . MET A 1 80 ? 0.623 2.808 -5.401 1.00 87.94 80 MET A O 1
ATOM 637 N N . GLY A 1 81 ? 0.972 0.869 -6.487 1.00 86.56 81 GLY A N 1
ATOM 638 C CA . GLY A 1 81 ? -0.184 0.192 -5.899 1.00 86.56 81 GLY A CA 1
ATOM 639 C C . GLY A 1 81 ? -0.077 0.032 -4.380 1.00 86.56 81 GLY A C 1
ATOM 640 O O . GLY A 1 81 ? -1.036 0.292 -3.649 1.00 86.56 81 GLY A O 1
ATOM 641 N N . GLN A 1 82 ? 1.107 -0.333 -3.882 1.00 91.38 82 GLN A N 1
ATOM 642 C CA . GLN A 1 82 ? 1.298 -0.602 -2.458 1.00 91.38 82 GLN A CA 1
ATOM 643 C C . GLN A 1 82 ? 1.323 0.646 -1.585 1.00 91.38 82 GLN A C 1
ATOM 645 O O . GLN A 1 82 ? 0.822 0.593 -0.463 1.00 91.38 82 GLN A O 1
ATOM 650 N N . VAL A 1 83 ? 1.846 1.774 -2.074 1.00 86.19 83 VAL A N 1
ATOM 651 C CA . VAL A 1 83 ? 1.850 3.029 -1.303 1.00 86.19 83 VAL A CA 1
ATOM 652 C C . VAL A 1 83 ? 0.422 3.444 -0.935 1.00 86.19 83 VAL A C 1
ATOM 654 O O . VAL A 1 83 ? 0.152 3.749 0.227 1.00 86.19 83 VAL A O 1
ATOM 657 N N . GLY A 1 84 ? -0.513 3.375 -1.889 1.00 86.25 84 GLY A N 1
ATOM 658 C CA . GLY A 1 84 ? -1.931 3.631 -1.621 1.00 86.25 84 GLY A CA 1
ATOM 659 C C . GLY A 1 84 ? -2.535 2.624 -0.634 1.00 86.25 84 GLY A C 1
ATOM 660 O O . GLY A 1 84 ? -3.239 3.015 0.298 1.00 86.25 84 GLY A O 1
ATOM 661 N N . GLY A 1 85 ? -2.208 1.336 -0.788 1.00 89.62 85 GLY A N 1
ATOM 662 C CA . GLY A 1 85 ? -2.656 0.275 0.119 1.00 89.62 85 GLY A CA 1
ATOM 663 C C . GLY A 1 85 ? -2.210 0.493 1.568 1.00 89.62 85 GLY A C 1
ATOM 664 O O . GLY A 1 85 ? -3.034 0.431 2.478 1.00 89.62 85 GLY A O 1
ATOM 665 N N . LEU A 1 86 ? -0.934 0.828 1.794 1.00 91.19 86 LEU A N 1
ATOM 666 C CA . LEU A 1 86 ? -0.367 1.045 3.132 1.00 91.19 86 LEU A CA 1
ATOM 667 C C . LEU A 1 86 ? -1.139 2.106 3.925 1.00 91.19 86 LEU A C 1
ATOM 669 O O . LEU A 1 86 ? -1.461 1.885 5.094 1.00 91.19 86 LEU A O 1
ATOM 673 N N . VAL A 1 87 ? -1.505 3.220 3.284 1.00 91.12 87 VAL A N 1
ATOM 674 C CA . VAL A 1 87 ? -2.304 4.283 3.918 1.00 91.12 87 VAL A CA 1
ATOM 675 C C . VAL A 1 87 ? -3.663 3.746 4.376 1.00 91.12 87 VAL A C 1
ATOM 677 O O . VAL A 1 87 ? -4.084 3.988 5.510 1.00 91.12 87 VAL A O 1
ATOM 680 N N . VAL A 1 88 ? -4.334 2.964 3.527 1.00 91.12 88 VAL A N 1
ATOM 681 C CA . VAL A 1 88 ? -5.641 2.368 3.838 1.00 91.12 88 VAL A CA 1
ATOM 682 C C . VAL A 1 88 ? -5.537 1.359 4.983 1.00 91.12 88 VAL A C 1
ATOM 684 O O . VAL A 1 88 ? -6.412 1.344 5.856 1.00 91.12 88 VAL A O 1
ATOM 687 N N . TYR A 1 89 ? -4.472 0.552 5.026 1.00 92.75 89 TYR A N 1
ATOM 688 C CA . TYR A 1 89 ? -4.261 -0.445 6.081 1.00 92.75 89 TYR A CA 1
ATOM 689 C C . TYR A 1 89 ? -4.095 0.215 7.447 1.00 92.75 89 TYR A C 1
ATOM 691 O O . TYR A 1 89 ? -4.779 -0.152 8.406 1.00 92.75 89 TYR A O 1
ATOM 699 N N . VAL A 1 90 ? -3.236 1.234 7.528 1.00 91.56 90 VAL A N 1
ATOM 700 C CA . VAL A 1 90 ? -2.986 1.959 8.778 1.00 91.56 90 VAL A CA 1
ATOM 701 C C . VAL A 1 90 ? -4.247 2.710 9.222 1.00 91.56 90 VAL A C 1
ATOM 703 O O . VAL A 1 90 ? -4.638 2.614 10.386 1.00 91.56 90 VAL A O 1
ATOM 706 N N . ARG A 1 91 ? -4.947 3.393 8.303 1.00 91.69 91 ARG A N 1
ATOM 707 C CA . ARG A 1 91 ? -6.208 4.102 8.596 1.00 91.69 91 ARG A CA 1
ATOM 708 C C . ARG A 1 91 ? -7.274 3.175 9.177 1.00 91.69 91 ARG A C 1
ATOM 710 O O . ARG A 1 91 ? -7.950 3.548 10.133 1.00 91.69 91 ARG A O 1
ATOM 717 N N . ASN A 1 92 ? -7.423 1.967 8.636 1.00 91.31 92 ASN A N 1
ATOM 718 C CA . ASN A 1 92 ? -8.400 1.007 9.148 1.00 91.31 92 ASN A CA 1
ATOM 719 C C . ASN A 1 92 ? -8.006 0.423 10.515 1.00 91.31 92 ASN A C 1
ATOM 721 O O . ASN A 1 92 ? -8.877 0.285 11.373 1.00 91.31 92 ASN A O 1
ATOM 725 N N . LEU A 1 93 ? -6.719 0.153 10.765 1.00 91.44 93 LEU A N 1
ATOM 726 C CA . LEU A 1 93 ? -6.250 -0.237 12.102 1.00 91.44 93 LEU A CA 1
ATOM 727 C C . LEU A 1 93 ? -6.566 0.844 13.141 1.00 91.44 93 LEU A C 1
ATOM 729 O O . LEU A 1 93 ? -7.107 0.533 14.202 1.00 91.44 93 LEU A O 1
ATOM 733 N N . MET A 1 94 ? -6.301 2.116 12.821 1.00 91.06 94 MET A N 1
ATOM 734 C CA . MET A 1 94 ? -6.612 3.243 13.707 1.00 91.06 94 MET A CA 1
ATOM 735 C C . MET A 1 94 ? -8.104 3.317 14.068 1.00 91.06 94 MET A C 1
ATOM 737 O O . MET A 1 94 ? -8.438 3.534 15.234 1.00 91.06 94 MET A O 1
ATOM 741 N N . LEU A 1 95 ? -9.005 3.097 13.101 1.00 87.75 95 LEU A N 1
ATOM 742 C CA . LEU A 1 95 ? -10.450 3.062 13.363 1.00 87.75 95 LEU A CA 1
ATOM 743 C C . LEU A 1 95 ? -10.835 1.939 14.331 1.00 87.75 95 LEU A C 1
ATOM 745 O O . LEU A 1 95 ? -11.523 2.200 15.316 1.00 87.75 95 LEU A O 1
ATOM 749 N N . ILE A 1 96 ? -10.324 0.724 14.111 1.00 90.06 96 ILE A N 1
ATOM 750 C CA . ILE A 1 96 ? -10.601 -0.432 14.979 1.00 90.06 96 ILE A CA 1
ATOM 751 C C . ILE A 1 96 ? -10.136 -0.164 16.416 1.00 90.06 96 ILE A C 1
ATOM 753 O O . ILE A 1 96 ? -10.853 -0.469 17.370 1.00 90.06 96 ILE A O 1
ATOM 757 N N . PHE A 1 97 ? -8.944 0.411 16.601 1.00 90.31 97 PHE A N 1
ATOM 758 C CA . PHE A 1 97 ? -8.446 0.729 17.942 1.00 90.31 97 PHE A CA 1
ATOM 759 C C . PHE A 1 97 ? -9.275 1.812 18.633 1.00 90.31 97 PHE A C 1
ATOM 761 O O . PHE A 1 97 ? -9.551 1.696 19.828 1.00 90.31 97 PHE A O 1
ATOM 768 N N . LYS A 1 98 ? -9.725 2.826 17.888 1.00 89.12 98 LYS A N 1
ATOM 769 C CA . LYS A 1 98 ? -10.600 3.879 18.413 1.00 89.12 98 LYS A CA 1
ATOM 770 C C . LYS A 1 98 ? -11.957 3.325 18.853 1.00 89.12 98 LYS A C 1
ATOM 772 O O . LYS A 1 98 ? -12.446 3.707 19.913 1.00 89.12 98 LYS A O 1
ATOM 777 N N . GLU A 1 99 ? -12.545 2.412 18.083 1.00 88.81 99 GLU A N 1
ATOM 778 C CA . GLU A 1 99 ? -13.792 1.726 18.449 1.00 88.81 99 GLU A CA 1
ATOM 779 C C . GLU A 1 99 ? -13.628 0.880 19.714 1.00 88.81 99 GLU A C 1
ATOM 781 O O . GLU A 1 99 ? -14.418 1.012 20.646 1.00 88.81 99 GLU A O 1
ATOM 786 N N . LYS A 1 100 ? -12.562 0.074 19.800 1.00 88.69 100 LYS A N 1
ATOM 787 C CA . LYS A 1 100 ? -12.271 -0.739 20.993 1.00 88.69 100 LYS A CA 1
ATOM 788 C C . LYS A 1 100 ? -12.064 0.113 22.248 1.00 88.69 100 LYS A C 1
ATOM 790 O O . LYS A 1 100 ? -12.520 -0.267 23.323 1.00 88.69 100 LYS A O 1
ATOM 795 N N . ALA A 1 101 ? -11.386 1.255 22.121 1.00 89.31 101 ALA A N 1
ATOM 796 C CA . ALA A 1 101 ? -11.168 2.175 23.234 1.00 89.31 101 ALA A CA 1
ATOM 797 C C . ALA A 1 101 ? -12.481 2.803 23.731 1.00 89.31 101 ALA A C 1
ATOM 799 O O . ALA A 1 101 ? -12.691 2.877 24.940 1.00 89.31 101 ALA A O 1
ATOM 800 N N . ARG A 1 102 ? -13.376 3.201 22.814 1.00 88.62 102 ARG A N 1
ATOM 801 C CA . ARG A 1 102 ? -14.714 3.712 23.158 1.00 88.62 102 ARG A CA 1
ATOM 802 C C . ARG A 1 102 ? -15.562 2.656 23.857 1.00 88.62 102 ARG A C 1
ATOM 804 O O . ARG A 1 102 ? -16.045 2.913 24.950 1.00 88.62 102 ARG A O 1
ATOM 811 N N . ALA A 1 103 ? -15.634 1.450 23.293 1.00 88.25 103 ALA A N 1
ATOM 812 C CA . ALA A 1 103 ? -16.378 0.346 23.895 1.00 88.25 103 ALA A CA 1
ATOM 813 C C . ALA A 1 103 ? -15.885 0.020 25.315 1.00 88.25 103 ALA A C 1
ATOM 815 O O . ALA A 1 103 ? -16.689 -0.229 26.202 1.00 88.25 103 ALA A O 1
ATOM 816 N N . LYS A 1 104 ? -14.567 0.074 25.564 1.00 88.00 104 LYS A N 1
ATOM 817 C CA . LYS A 1 104 ? -14.003 -0.126 26.908 1.00 88.00 104 LYS A CA 1
ATOM 818 C C . LYS A 1 104 ? -14.403 0.980 27.894 1.00 88.00 104 LYS A C 1
ATOM 820 O O . LYS A 1 104 ? -14.597 0.682 29.065 1.00 88.00 104 LYS A O 1
ATOM 825 N N . ALA A 1 105 ? -14.491 2.231 27.442 1.00 85.62 105 ALA A N 1
ATOM 826 C CA . ALA A 1 105 ? -14.868 3.369 28.283 1.00 85.62 105 ALA A CA 1
ATOM 827 C C . ALA A 1 105 ? -16.364 3.380 28.646 1.00 85.62 105 ALA A C 1
ATOM 829 O O . ALA A 1 105 ? -16.736 3.945 29.669 1.00 85.62 105 ALA A O 1
ATOM 830 N N . GLU A 1 106 ? -17.206 2.759 27.820 1.00 84.81 106 GLU A N 1
ATOM 831 C CA . GLU A 1 106 ? -18.652 2.638 28.044 1.00 84.81 106 GLU A CA 1
ATOM 832 C C . GLU A 1 106 ? -19.026 1.482 28.993 1.00 84.81 106 GLU A C 1
ATOM 834 O O . GLU A 1 106 ? -20.157 1.437 29.472 1.00 84.81 106 GLU A O 1
ATOM 839 N N . ILE A 1 107 ? -18.098 0.565 29.305 1.00 79.44 107 ILE A N 1
ATOM 840 C CA . ILE A 1 107 ? -18.310 -0.493 30.306 1.00 79.44 107 ILE A CA 1
ATOM 841 C C . ILE A 1 107 ? -18.210 0.139 31.708 1.00 79.44 107 ILE A C 1
ATOM 843 O O . ILE A 1 107 ? -17.129 0.618 32.065 1.00 79.44 107 ILE A O 1
ATOM 84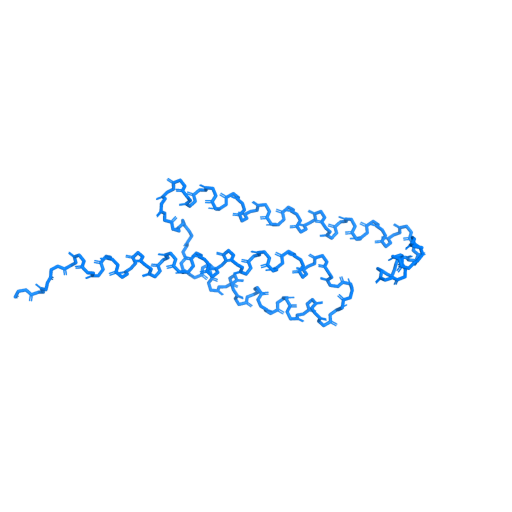7 N N . PRO A 1 108 ? -19.287 0.140 32.523 1.00 74.31 108 PRO A N 1
ATOM 848 C CA . PRO A 1 108 ? -19.234 0.660 33.886 1.00 74.31 108 PRO A CA 1
ATOM 849 C C . PRO A 1 108 ? -18.180 -0.094 34.712 1.00 74.31 108 PRO A C 1
ATOM 851 O O . PRO A 1 108 ? -18.021 -1.303 34.510 1.00 74.31 108 PRO A O 1
ATOM 854 N N . PRO A 1 109 ? -17.474 0.566 35.652 1.00 72.62 109 PRO A N 1
ATOM 855 C CA . PRO A 1 109 ? -16.602 -0.139 36.583 1.00 72.62 109 PRO A CA 1
ATOM 856 C C . PRO A 1 109 ? -17.404 -1.245 37.271 1.00 72.62 109 PRO A C 1
ATOM 858 O O . PRO A 1 109 ? -18.528 -0.995 37.708 1.00 72.62 109 PRO A O 1
ATOM 861 N N . ALA A 1 110 ? -16.854 -2.461 37.326 1.00 73.94 110 ALA A N 1
ATOM 862 C CA . ALA A 1 110 ? -17.467 -3.545 38.084 1.00 73.94 110 ALA A CA 1
ATOM 863 C C . ALA A 1 110 ? -17.671 -3.060 39.530 1.00 73.94 110 ALA A C 1
ATOM 865 O O . ALA A 1 110 ? -16.697 -2.661 40.174 1.00 73.94 110 ALA A O 1
ATOM 866 N N . ALA A 1 111 ? -18.937 -3.001 39.951 1.00 61.38 111 ALA A N 1
ATOM 867 C CA . ALA A 1 111 ? -19.357 -2.569 41.282 1.00 61.38 111 ALA A CA 1
ATOM 868 C C . ALA A 1 111 ? -18.902 -3.553 42.364 1.00 61.38 111 ALA A C 1
ATOM 870 O O . ALA A 1 111 ? -18.877 -4.773 42.071 1.00 61.38 111 ALA A O 1
#

Mean predicted aligned error: 5.92 Å

Nearest PDB structures (foldseek):
  6s1k-assembly1_I  TM=6.429E-01  e=3.226E+00  Escherichia coli str. K-12 substr. MG1655star
  3g67-assembly1_B  TM=6.197E-01  e=7.555E+00  Thermotoga maritima

Sequence (111 aa):
MLDQFAQFFGLHSGADVLWLTIGFGGQFLFASRFFVQLFYSERAGKSVMPIAFWYFSLGGGLITTIYALHLGHSGLPFLMGQVGGLVVYVRNLMLIFKEKARAKAEIPPAA